Protein AF-A0A090C0E8-F1 (afdb_monomer_lite)

Structure (mmCIF, N/CA/C/O backbone):
data_AF-A0A090C0E8-F1
#
_entry.id   AF-A0A090C0E8-F1
#
loop_
_atom_site.group_PDB
_atom_site.id
_atom_site.type_symbol
_atom_site.label_atom_id
_atom_site.label_alt_id
_atom_site.label_comp_id
_atom_site.label_asym_id
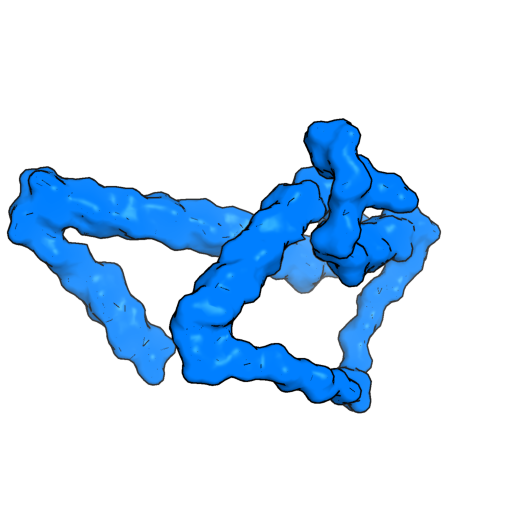_atom_site.label_entity_id
_atom_site.label_seq_id
_atom_site.pdbx_PDB_ins_code
_atom_site.Cartn_x
_atom_site.Cartn_y
_atom_site.Cartn_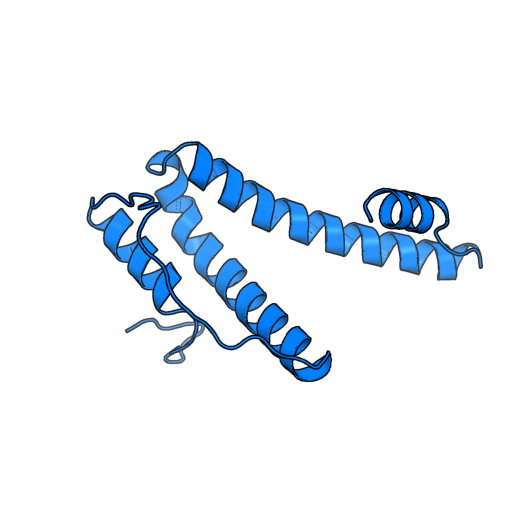z
_atom_site.occupancy
_atom_site.B_iso_or_equiv
_atom_site.auth_seq_id
_atom_site.auth_comp_id
_atom_site.auth_asym_id
_atom_site.auth_atom_id
_atom_site.pdbx_PDB_model_num
ATOM 1 N N . THR A 1 1 ? -20.514 12.812 3.432 1.00 54.66 1 THR A N 1
ATOM 2 C CA . THR A 1 1 ? -20.075 12.871 2.017 1.00 54.66 1 THR A CA 1
ATOM 3 C C . THR A 1 1 ? -18.662 13.415 1.933 1.00 54.66 1 THR A C 1
ATOM 5 O O . THR A 1 1 ? -18.436 14.531 2.391 1.00 54.66 1 THR A O 1
ATOM 8 N N . GLN A 1 2 ? -17.714 12.640 1.395 1.00 58.00 2 GLN A N 1
ATOM 9 C CA . GLN A 1 2 ? -16.304 13.040 1.289 1.00 58.00 2 GLN A CA 1
ATOM 10 C C . GLN A 1 2 ? -16.081 13.923 0.050 1.00 58.00 2 GLN A C 1
ATOM 12 O O . GLN A 1 2 ? -16.514 13.595 -1.057 1.00 58.00 2 GLN A O 1
ATOM 17 N N . MET A 1 3 ? -15.391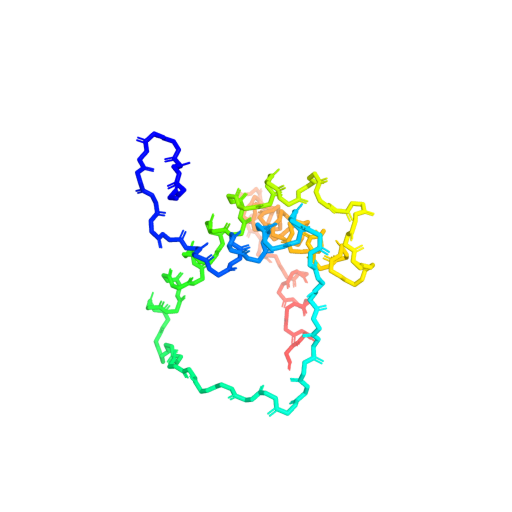 15.048 0.237 1.00 68.69 3 MET A N 1
ATOM 18 C CA . MET A 1 3 ? -14.946 15.927 -0.845 1.00 68.69 3 MET A CA 1
ATOM 19 C C . MET A 1 3 ? -13.441 15.739 -1.033 1.00 68.69 3 MET A C 1
ATOM 21 O O . MET A 1 3 ? -12.681 15.887 -0.077 1.00 68.69 3 MET A O 1
ATOM 25 N N . PHE A 1 4 ? -12.991 15.440 -2.252 1.00 60.38 4 PHE A N 1
ATOM 26 C CA . PHE A 1 4 ? -11.565 15.403 -2.587 1.00 60.38 4 PHE A CA 1
ATOM 27 C C . PHE A 1 4 ? -11.274 16.426 -3.682 1.00 60.38 4 PHE A C 1
ATOM 29 O O . PHE A 1 4 ? -11.869 16.378 -4.759 1.00 60.38 4 PHE A O 1
ATOM 36 N N . ARG A 1 5 ? -10.381 17.384 -3.394 1.00 66.81 5 ARG A N 1
ATOM 37 C CA . ARG A 1 5 ? -10.040 18.504 -4.297 1.00 66.81 5 ARG A CA 1
ATOM 38 C C . ARG A 1 5 ? -11.278 19.245 -4.838 1.00 66.81 5 ARG A C 1
ATOM 40 O O . ARG A 1 5 ? -11.343 19.574 -6.018 1.00 66.81 5 ARG A O 1
ATOM 47 N N . GLY A 1 6 ? -12.278 19.468 -3.982 1.00 68.25 6 GLY A N 1
ATOM 48 C CA . GLY A 1 6 ? -13.490 20.221 -4.330 1.00 68.25 6 GLY A CA 1
ATOM 49 C C . GLY A 1 6 ? -14.548 19.452 -5.131 1.00 68.25 6 GLY A C 1
ATOM 50 O O . GLY A 1 6 ? -15.569 20.037 -5.477 1.00 68.25 6 GLY A O 1
ATOM 51 N N . LYS A 1 7 ? -14.360 18.152 -5.399 1.00 64.88 7 LYS A N 1
ATOM 52 C CA . LYS A 1 7 ? -15.373 17.294 -6.039 1.00 64.88 7 LYS A CA 1
ATOM 53 C C . LYS A 1 7 ? -15.901 16.250 -5.055 1.00 64.88 7 LYS A C 1
ATOM 55 O O . LYS A 1 7 ? -15.130 15.740 -4.236 1.00 64.88 7 LYS A O 1
ATOM 60 N N . ARG A 1 8 ? -17.194 15.908 -5.160 1.00 63.66 8 ARG A N 1
ATOM 61 C CA . ARG A 1 8 ? -17.748 14.719 -4.489 1.00 63.66 8 ARG A CA 1
ATOM 62 C C . ARG A 1 8 ? -16.993 13.499 -4.999 1.00 63.66 8 ARG A C 1
ATOM 64 O O . ARG A 1 8 ? -16.820 13.336 -6.205 1.00 63.66 8 ARG A O 1
ATOM 71 N N . SER A 1 9 ? -16.489 12.701 -4.071 1.00 60.50 9 SER A N 1
ATOM 72 C CA . SER A 1 9 ? -15.700 11.518 -4.379 1.00 60.50 9 SER A CA 1
ATOM 73 C C . SER A 1 9 ? -16.409 10.289 -3.829 1.00 60.50 9 SER A C 1
ATOM 75 O O . SER A 1 9 ? -16.413 10.098 -2.618 1.00 60.50 9 SER A O 1
ATOM 77 N N . ASP A 1 10 ? -16.919 9.441 -4.723 1.00 59.53 10 ASP A N 1
ATOM 78 C CA . ASP A 1 10 ? -17.569 8.162 -4.379 1.00 59.53 10 ASP A CA 1
ATOM 79 C C . ASP A 1 10 ? -16.569 6.988 -4.306 1.00 59.53 10 ASP A C 1
ATOM 81 O O . ASP A 1 10 ? -16.913 5.861 -3.972 1.00 59.53 10 ASP A O 1
ATOM 85 N N . PHE A 1 11 ? -15.294 7.224 -4.634 1.00 49.88 11 PHE A N 1
ATOM 86 C CA . PHE A 1 11 ? -14.249 6.199 -4.580 1.00 49.88 11 PHE A CA 1
ATOM 87 C C . PHE A 1 11 ? -13.682 6.049 -3.163 1.00 49.88 11 PHE A C 1
ATOM 89 O O . PHE A 1 11 ? -13.365 7.056 -2.533 1.00 49.88 11 PHE A O 1
ATOM 96 N N . GLY A 1 12 ? -13.458 4.813 -2.703 1.00 55.44 12 GLY A N 1
ATOM 97 C CA . GLY A 1 12 ? -12.787 4.526 -1.427 1.00 55.44 12 GLY A CA 1
ATOM 98 C C . GLY A 1 12 ? -13.681 4.678 -0.197 1.00 55.44 12 GLY A C 1
ATOM 99 O O . GLY A 1 12 ? -13.235 5.223 0.810 1.00 55.44 12 GLY A O 1
ATOM 100 N N . GLU A 1 13 ? -14.935 4.239 -0.300 1.00 68.88 13 GLU A N 1
ATOM 101 C CA . GLU A 1 13 ? -15.917 4.312 0.783 1.00 68.88 13 GLU A CA 1
ATOM 102 C C . GLU A 1 13 ? -15.460 3.527 2.021 1.00 68.88 13 GLU A C 1
ATOM 104 O O . GLU A 1 13 ? -15.437 4.084 3.113 1.00 68.88 13 GLU A O 1
ATOM 109 N N . ASP A 1 14 ? -14.991 2.289 1.850 1.00 84.19 14 ASP A N 1
ATOM 110 C CA . ASP A 1 14 ? -14.774 1.361 2.970 1.00 84.19 14 ASP A CA 1
ATOM 111 C C . ASP A 1 14 ? -13.672 1.823 3.932 1.00 84.19 14 ASP A C 1
ATOM 113 O O . ASP A 1 14 ? -13.858 1.880 5.151 1.00 84.19 14 ASP A O 1
ATOM 117 N N . ARG A 1 15 ? -12.501 2.194 3.394 1.00 82.38 15 ARG A N 1
ATOM 118 C CA . ARG A 1 15 ? -11.369 2.651 4.215 1.00 82.38 15 ARG A CA 1
ATOM 119 C C . ARG A 1 15 ? -11.669 4.005 4.849 1.00 82.38 15 ARG A C 1
ATOM 121 O O . ARG A 1 15 ? -11.342 4.206 6.016 1.00 82.38 15 ARG A O 1
ATOM 128 N N . HIS A 1 16 ? -12.311 4.916 4.118 1.00 81.44 16 HIS A N 1
ATOM 129 C CA . HIS A 1 16 ? -12.716 6.201 4.679 1.00 81.44 16 HIS A CA 1
ATOM 130 C C . HIS A 1 16 ? -13.763 6.030 5.788 1.00 81.44 16 HIS A C 1
ATOM 132 O O . HIS A 1 16 ? -13.628 6.636 6.849 1.00 81.44 16 HIS A O 1
ATOM 138 N N . LEU A 1 17 ? -14.753 5.157 5.591 1.00 85.19 17 LEU A N 1
ATOM 139 C CA . LEU A 1 17 ? -15.745 4.811 6.604 1.00 85.19 17 LEU A CA 1
ATOM 140 C C . LEU A 1 17 ? -15.078 4.202 7.839 1.00 85.19 17 LEU A C 1
ATOM 142 O O . LEU A 1 17 ? -15.364 4.622 8.956 1.00 85.19 17 LEU A O 1
ATOM 146 N N . THR A 1 18 ? -14.122 3.292 7.647 1.00 87.06 18 THR A N 1
ATOM 147 C CA . THR A 1 18 ? -13.343 2.697 8.744 1.00 87.06 18 THR A CA 1
ATOM 148 C C . THR A 1 18 ? -12.573 3.764 9.526 1.00 87.06 18 THR A C 1
ATOM 150 O O . THR A 1 18 ? -12.615 3.780 10.753 1.00 87.06 18 THR A O 1
ATOM 153 N N . ILE A 1 19 ? -11.928 4.710 8.835 1.00 85.56 19 ILE A N 1
ATOM 154 C CA . ILE A 1 19 ? -11.258 5.868 9.451 1.00 85.56 19 ILE A CA 1
ATOM 155 C C . ILE A 1 19 ? -12.246 6.695 10.284 1.00 85.56 19 ILE A C 1
ATOM 157 O O . ILE A 1 19 ? -11.899 7.112 11.387 1.00 85.56 19 ILE A O 1
ATOM 161 N N . LEU A 1 20 ? -13.470 6.921 9.796 1.00 86.69 20 LEU A N 1
ATOM 162 C CA . LEU A 1 20 ? -14.505 7.639 10.545 1.00 86.69 20 LEU A CA 1
ATOM 163 C C . LEU A 1 20 ? -14.964 6.861 11.786 1.00 86.69 20 LEU A C 1
ATOM 165 O O . LEU A 1 20 ? -15.108 7.465 12.847 1.00 86.69 20 LEU A O 1
ATOM 169 N N . MET A 1 21 ? -15.144 5.541 11.683 1.00 89.94 21 MET A N 1
ATOM 170 C CA . MET A 1 21 ? -15.494 4.692 12.829 1.00 89.94 21 MET A CA 1
ATOM 171 C C . MET A 1 21 ? -14.394 4.724 13.899 1.00 89.94 21 MET A C 1
ATOM 173 O O . MET A 1 21 ? -14.675 4.949 15.075 1.00 89.94 21 MET A O 1
ATOM 177 N N . LEU A 1 22 ? -13.130 4.596 13.490 1.00 87.75 22 LEU A N 1
ATOM 178 C CA . LEU A 1 22 ? -11.974 4.699 14.386 1.00 87.75 22 LEU A CA 1
ATOM 179 C C . LEU A 1 22 ? -11.864 6.095 15.019 1.00 87.75 22 LEU A C 1
ATOM 181 O O . LEU A 1 22 ? -11.597 6.223 16.212 1.00 87.75 22 LEU A O 1
ATOM 185 N N . ALA A 1 23 ? -12.109 7.157 14.246 1.00 86.31 23 ALA A N 1
ATOM 186 C CA . ALA A 1 23 ? -12.114 8.528 14.755 1.00 86.31 23 ALA A CA 1
ATOM 187 C C . ALA A 1 23 ? -13.231 8.774 15.784 1.00 86.31 23 ALA A C 1
ATOM 189 O O . ALA A 1 23 ? -13.034 9.560 16.711 1.00 86.31 23 ALA A O 1
ATOM 190 N N . ALA A 1 24 ? -14.367 8.086 15.645 1.00 89.50 24 ALA A N 1
ATOM 191 C CA . ALA A 1 24 ? -15.473 8.101 16.599 1.00 89.50 24 ALA A CA 1
ATOM 192 C C . ALA A 1 24 ? -15.233 7.217 17.844 1.00 89.50 24 ALA A C 1
ATOM 194 O O . ALA A 1 24 ? -16.083 7.179 18.730 1.00 89.50 24 ALA A O 1
ATOM 195 N N . GLY A 1 25 ? -14.082 6.541 17.943 1.00 88.62 25 GLY A N 1
ATOM 196 C CA . GLY A 1 25 ? -13.698 5.739 19.109 1.00 88.62 25 GLY A CA 1
ATOM 197 C C . GLY A 1 25 ? -14.118 4.269 19.043 1.00 88.62 25 GLY A C 1
ATOM 198 O O . GLY A 1 25 ? -13.960 3.554 20.032 1.00 88.62 25 GLY A O 1
ATOM 199 N N . TYR A 1 26 ? -14.628 3.798 17.902 1.00 90.25 26 TYR A N 1
ATOM 200 C CA . TYR A 1 26 ? -14.878 2.371 17.693 1.00 90.25 26 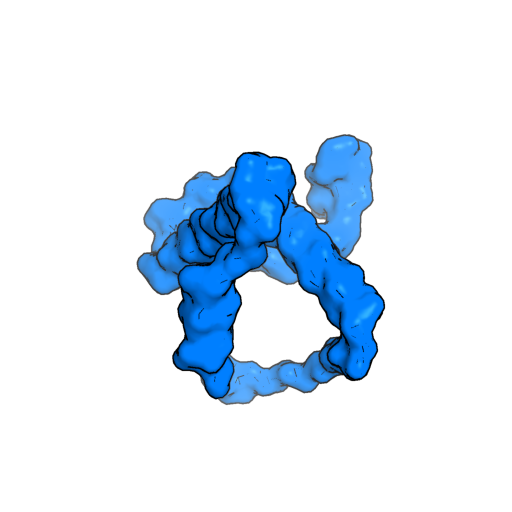TYR A CA 1
ATOM 201 C C . TYR A 1 26 ? -13.574 1.614 17.415 1.00 90.25 26 TYR A C 1
ATOM 203 O O . TYR A 1 26 ? -12.573 2.198 17.001 1.00 90.25 26 TYR A O 1
ATOM 211 N N . ARG A 1 27 ? -13.602 0.293 17.619 1.00 87.00 27 ARG A N 1
ATOM 212 C CA . ARG A 1 27 ? -12.478 -0.613 17.349 1.00 87.00 27 ARG A CA 1
ATOM 213 C C . ARG A 1 27 ? -12.761 -1.515 16.152 1.00 87.00 27 ARG A C 1
ATOM 215 O O . ARG A 1 27 ? -13.913 -1.823 15.861 1.00 87.00 27 ARG A O 1
ATOM 222 N N . THR A 1 28 ? -11.700 -1.955 15.490 1.00 88.06 28 THR A N 1
ATOM 223 C CA . THR A 1 28 ? -11.741 -2.935 14.399 1.00 88.06 28 THR A CA 1
ATOM 224 C C . THR A 1 28 ? -11.253 -4.283 14.908 1.00 88.06 28 THR A C 1
ATOM 226 O O . THR A 1 28 ? -10.199 -4.338 15.534 1.00 88.06 28 THR A O 1
ATOM 229 N N . GLU A 1 29 ? -11.981 -5.353 14.603 1.00 88.81 29 GLU A N 1
ATOM 230 C CA . GLU A 1 29 ? -11.637 -6.723 14.998 1.00 88.81 29 GLU A CA 1
ATOM 231 C C . GLU A 1 29 ? -11.527 -7.605 13.753 1.00 88.81 29 GLU A C 1
ATOM 233 O O . GLU A 1 29 ? -12.330 -7.482 12.824 1.00 88.81 29 GLU A O 1
ATOM 238 N N . TYR A 1 30 ? -10.549 -8.509 13.734 1.00 88.81 30 TYR A N 1
ATOM 239 C CA . TYR A 1 30 ? -10.438 -9.518 12.684 1.00 88.81 30 TYR A CA 1
ATOM 240 C C . TYR A 1 30 ? -11.270 -10.750 13.052 1.00 88.81 30 TYR A C 1
ATOM 242 O O . TYR A 1 30 ? -11.008 -11.406 14.060 1.00 88.81 30 TYR A O 1
ATOM 250 N N . VAL A 1 31 ? -12.249 -11.090 12.213 1.00 94.44 31 VAL A N 1
ATOM 251 C CA . VAL A 1 31 ? -13.108 -12.266 12.398 1.00 94.44 31 VAL A CA 1
ATOM 252 C C . VAL A 1 31 ? -12.727 -13.319 11.366 1.00 94.44 31 VAL A C 1
ATOM 254 O O . VAL A 1 31 ? -13.038 -13.175 10.188 1.00 94.44 31 VAL A O 1
ATOM 257 N N . ARG A 1 32 ? -12.057 -14.390 11.807 1.00 94.19 32 ARG A N 1
ATOM 258 C CA . ARG A 1 32 ? -11.561 -15.461 10.922 1.00 94.19 32 ARG A CA 1
ATOM 259 C C . ARG A 1 32 ? -12.676 -16.148 10.127 1.00 94.19 32 ARG A C 1
ATOM 261 O O . ARG A 1 32 ? -12.453 -16.514 8.981 1.00 94.19 32 ARG A O 1
ATOM 268 N N . ASP A 1 33 ? -13.847 -16.304 10.734 1.00 96.62 33 ASP A N 1
ATOM 269 C CA . ASP A 1 33 ? -14.976 -17.026 10.136 1.00 96.62 33 ASP A CA 1
ATOM 270 C C . ASP A 1 33 ? -15.815 -16.148 9.190 1.00 96.62 33 ASP A C 1
ATOM 272 O O . ASP A 1 33 ? -16.726 -16.639 8.523 1.00 96.62 33 ASP A O 1
ATOM 276 N N . ALA A 1 34 ? -15.518 -14.846 9.103 1.00 94.88 34 ALA A N 1
ATOM 277 C CA . ALA A 1 34 ? -16.172 -13.948 8.163 1.00 94.88 34 ALA A CA 1
ATOM 278 C C . ALA A 1 34 ? -15.570 -14.133 6.761 1.00 94.88 34 ALA A C 1
ATOM 280 O O . ALA A 1 34 ? -14.479 -13.647 6.464 1.00 94.88 34 ALA A O 1
ATOM 281 N N . VAL A 1 35 ? -16.298 -14.829 5.885 1.00 94.12 35 VAL A N 1
ATOM 282 C CA . VAL A 1 35 ? -15.877 -15.112 4.505 1.00 94.12 35 VAL A CA 1
ATOM 283 C C . VAL A 1 35 ? -16.674 -14.262 3.519 1.00 94.12 35 VAL A C 1
ATOM 285 O O . VAL A 1 35 ? -17.902 -14.221 3.573 1.00 94.12 35 VAL A O 1
ATOM 288 N N . ALA A 1 36 ? -15.978 -13.615 2.582 1.00 93.06 36 ALA A N 1
ATOM 289 C CA . ALA A 1 36 ? -16.582 -12.857 1.490 1.00 93.06 36 ALA A CA 1
ATOM 290 C C . ALA A 1 36 ? -16.018 -13.321 0.140 1.00 93.06 36 ALA A C 1
ATOM 292 O O . ALA A 1 36 ? -14.803 -13.397 -0.042 1.00 93.06 36 ALA A O 1
ATOM 293 N N . ALA A 1 37 ? -16.901 -13.611 -0.816 1.00 94.44 37 ALA A N 1
ATOM 294 C CA . ALA A 1 37 ? -16.518 -13.907 -2.192 1.00 94.44 37 ALA A CA 1
ATOM 295 C C . ALA A 1 37 ? -16.425 -12.607 -3.001 1.00 94.44 37 ALA A C 1
ATOM 297 O O . ALA A 1 37 ? -17.276 -11.726 -2.877 1.00 94.44 37 ALA A O 1
ATOM 298 N N . THR A 1 38 ? -15.404 -12.490 -3.850 1.00 90.00 38 THR A N 1
ATOM 299 C CA . THR A 1 38 ? -15.232 -11.337 -4.738 1.00 90.00 38 THR A CA 1
ATOM 300 C C . THR A 1 38 ? -14.832 -11.779 -6.136 1.00 90.00 38 THR A C 1
ATOM 302 O O . THR A 1 38 ? -14.221 -12.831 -6.322 1.00 90.00 38 THR A O 1
ATOM 305 N N . VAL A 1 39 ? -15.176 -10.960 -7.124 1.00 93.25 39 VAL A N 1
ATOM 306 C CA . VAL A 1 39 ? -14.776 -11.173 -8.514 1.00 93.25 39 VAL A CA 1
ATOM 307 C C . VAL A 1 39 ? -13.382 -10.588 -8.707 1.00 93.25 39 VAL A C 1
ATOM 309 O O . VAL A 1 39 ? -13.148 -9.409 -8.433 1.00 93.25 39 VAL A O 1
ATOM 312 N N . VAL A 1 40 ? -12.456 -11.407 -9.200 1.00 92.44 40 VAL A N 1
ATOM 313 C CA . VAL A 1 40 ? -11.083 -10.991 -9.498 1.00 92.44 40 VAL A CA 1
ATOM 314 C C . VAL A 1 40 ? -10.914 -10.867 -11.014 1.00 92.44 40 VAL A C 1
ATOM 316 O O . VAL A 1 40 ? -11.369 -11.748 -11.742 1.00 92.44 40 VAL A O 1
ATOM 319 N N . PRO A 1 41 ? -10.270 -9.796 -11.510 1.00 94.94 41 PRO A N 1
ATOM 320 C CA . PRO A 1 41 ? -9.882 -9.700 -12.910 1.00 94.94 41 PRO A CA 1
ATOM 321 C C . PRO A 1 41 ? -9.039 -10.892 -13.371 1.00 94.94 41 PRO A C 1
ATOM 323 O O . PRO A 1 41 ? -8.027 -11.212 -12.755 1.00 94.94 41 PRO A O 1
ATOM 326 N N . ASP A 1 42 ? -9.416 -11.480 -14.499 1.00 96.06 42 ASP A N 1
ATOM 327 C CA . ASP A 1 42 ? -8.718 -12.590 -15.162 1.00 96.06 42 ASP A CA 1
ATOM 328 C C . ASP A 1 42 ? -7.692 -12.122 -16.209 1.00 96.06 42 ASP A C 1
ATOM 330 O O . ASP A 1 42 ? -6.899 -12.901 -16.733 1.00 96.06 42 ASP A O 1
ATOM 334 N N . THR A 1 43 ? -7.689 -10.825 -16.512 1.00 96.75 43 THR A N 1
ATOM 335 C CA . THR A 1 43 ? -6.827 -10.209 -17.517 1.00 96.75 43 THR A CA 1
ATOM 336 C C . THR A 1 43 ? -6.037 -9.044 -16.933 1.00 96.75 43 THR A C 1
ATOM 338 O O . THR A 1 43 ? -6.458 -8.346 -16.005 1.00 96.75 43 THR A O 1
ATOM 341 N N . LEU A 1 44 ? -4.865 -8.787 -17.519 1.00 95.56 44 LEU A N 1
ATOM 342 C CA . LEU A 1 44 ? -3.922 -7.800 -16.994 1.00 95.56 44 LEU A CA 1
ATOM 343 C C . LEU A 1 44 ? -4.482 -6.369 -17.017 1.00 95.56 44 LEU A C 1
ATOM 345 O O . LEU A 1 44 ? -4.266 -5.591 -16.091 1.00 95.56 44 LEU A O 1
ATOM 349 N N . ARG A 1 45 ? -5.226 -5.989 -18.062 1.00 96.25 45 ARG A N 1
ATOM 350 C CA . ARG A 1 45 ? -5.698 -4.604 -18.221 1.00 96.25 45 ARG A CA 1
ATOM 351 C C . ARG A 1 45 ? -6.707 -4.190 -17.135 1.00 96.25 45 ARG A C 1
ATOM 353 O O . ARG A 1 45 ? -6.501 -3.127 -16.541 1.00 96.25 45 ARG A O 1
ATOM 360 N N . PRO A 1 46 ? -7.779 -4.952 -16.841 1.00 95.06 46 PRO A N 1
ATOM 361 C CA . PRO A 1 46 ? -8.667 -4.636 -15.724 1.00 95.06 46 PRO A CA 1
ATOM 362 C C . PRO A 1 46 ? -7.973 -4.781 -14.364 1.00 95.06 46 PRO A C 1
ATOM 364 O O . PRO A 1 46 ? -8.198 -3.937 -13.497 1.00 95.06 46 PRO A O 1
ATOM 367 N N . TYR A 1 47 ? -7.064 -5.751 -14.208 1.00 94.88 47 TYR A N 1
ATOM 368 C CA . TYR A 1 47 ? -6.240 -5.886 -13.003 1.00 94.88 47 TYR A CA 1
ATOM 369 C C . TYR A 1 47 ? -5.440 -4.610 -12.702 1.00 94.88 47 TYR A C 1
ATOM 371 O O . TYR A 1 47 ? -5.552 -4.041 -11.617 1.00 94.88 47 TYR A O 1
ATOM 379 N N . LEU A 1 48 ? -4.702 -4.083 -13.683 1.00 94.31 48 LEU A N 1
ATOM 380 C CA . LEU A 1 48 ? -3.914 -2.859 -13.511 1.00 94.31 48 LEU A CA 1
ATOM 381 C C . LEU A 1 48 ? -4.795 -1.648 -13.180 1.00 94.31 48 LEU A C 1
ATOM 383 O O . LEU A 1 48 ? -4.449 -0.842 -12.317 1.00 94.31 48 LEU A O 1
ATOM 387 N N . ARG A 1 49 ? -5.970 -1.526 -13.812 1.00 93.12 49 ARG A N 1
ATOM 388 C CA . ARG A 1 49 ? -6.934 -0.463 -13.472 1.00 93.12 49 ARG A CA 1
ATOM 389 C C . ARG A 1 49 ? -7.417 -0.576 -12.027 1.00 93.12 49 ARG A C 1
ATOM 391 O O . ARG A 1 49 ? -7.566 0.451 -11.361 1.00 93.12 49 ARG A O 1
ATOM 398 N N . GLN A 1 50 ? -7.655 -1.795 -11.548 1.00 92.44 50 GLN A N 1
ATOM 399 C CA . GLN A 1 50 ? -8.043 -2.055 -10.167 1.00 92.44 50 GLN A CA 1
ATOM 400 C C . GLN A 1 50 ? -6.926 -1.666 -9.194 1.00 92.44 50 GLN A C 1
ATOM 402 O O . GLN A 1 50 ? -7.189 -0.891 -8.275 1.00 92.44 50 GLN A O 1
ATOM 407 N N . GLN A 1 51 ? -5.686 -2.090 -9.447 1.00 90.56 51 GLN A N 1
ATOM 408 C CA . GLN A 1 51 ? -4.528 -1.730 -8.619 1.00 90.56 51 GLN A CA 1
ATOM 409 C C . GLN A 1 51 ? -4.307 -0.211 -8.566 1.00 90.56 51 GLN A C 1
ATOM 411 O O . GLN A 1 51 ? -4.153 0.361 -7.489 1.00 90.56 51 GLN A O 1
ATOM 416 N N . LEU A 1 52 ? -4.397 0.486 -9.705 1.00 89.69 52 LEU A N 1
ATOM 417 C CA . LEU A 1 52 ? -4.276 1.950 -9.758 1.00 89.69 52 LEU A CA 1
ATOM 418 C C . LEU A 1 52 ? -5.414 2.671 -9.022 1.00 89.69 52 LEU A C 1
ATOM 420 O O . LEU A 1 52 ? -5.219 3.754 -8.462 1.00 89.69 52 LEU A O 1
ATOM 424 N N . ARG A 1 53 ? -6.629 2.114 -9.044 1.00 89.12 53 ARG A N 1
ATOM 425 C CA . ARG A 1 53 ? -7.758 2.642 -8.268 1.00 89.12 53 ARG A CA 1
ATOM 426 C C . ARG A 1 53 ? -7.507 2.477 -6.768 1.00 89.12 53 ARG A C 1
ATOM 428 O O . ARG A 1 53 ? -7.706 3.441 -6.033 1.00 89.12 53 ARG A O 1
ATOM 435 N N . TRP A 1 54 ? -7.043 1.307 -6.334 1.00 88.06 54 TRP A N 1
ATOM 436 C CA . TRP A 1 54 ? -6.714 1.037 -4.933 1.00 88.06 54 TRP A CA 1
ATOM 437 C C . TRP A 1 54 ? -5.571 1.915 -4.434 1.00 88.06 54 TRP A C 1
ATOM 439 O O . TRP A 1 54 ? -5.746 2.608 -3.436 1.00 88.06 54 TRP A O 1
ATOM 449 N N . ALA A 1 55 ? -4.470 1.995 -5.184 1.00 86.56 55 ALA A N 1
ATOM 450 C CA . ALA A 1 55 ? -3.331 2.843 -4.846 1.00 86.56 55 ALA A CA 1
ATOM 451 C C . ALA A 1 55 ? -3.749 4.311 -4.661 1.00 86.56 55 ALA A C 1
ATOM 453 O O . ALA A 1 55 ? -3.410 4.932 -3.655 1.00 86.56 55 ALA A O 1
ATOM 454 N N . ARG A 1 56 ? -4.559 4.862 -5.580 1.00 85.25 56 ARG A N 1
ATOM 455 C CA . ARG A 1 56 ? -5.079 6.236 -5.449 1.00 85.25 56 ARG A CA 1
ATOM 456 C C . ARG A 1 56 ? -5.900 6.442 -4.173 1.00 85.25 56 ARG A C 1
ATOM 458 O O . ARG A 1 56 ? -5.746 7.485 -3.541 1.00 85.25 56 ARG A O 1
ATOM 465 N N . SER A 1 57 ? -6.747 5.481 -3.796 1.00 81.44 57 SER A N 1
ATOM 466 C CA . SER A 1 57 ? -7.514 5.563 -2.544 1.00 81.44 57 SER A CA 1
ATOM 467 C C . SER A 1 57 ? -6.597 5.509 -1.326 1.00 81.44 57 SER A C 1
ATOM 469 O O . SER A 1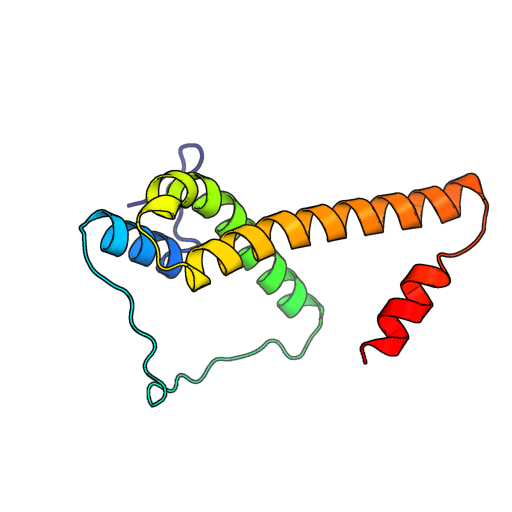 57 ? -6.724 6.346 -0.438 1.00 81.44 57 SER A O 1
ATOM 471 N N . THR A 1 58 ? -5.632 4.585 -1.306 1.00 84.44 58 THR A N 1
ATOM 472 C CA . THR A 1 58 ? -4.679 4.439 -0.198 1.00 84.44 58 THR A CA 1
ATOM 473 C C . THR A 1 58 ? -3.903 5.729 0.049 1.00 84.44 58 THR A C 1
ATOM 475 O O . THR A 1 58 ? -3.868 6.204 1.183 1.00 84.44 58 THR A O 1
ATOM 478 N N . TYR A 1 59 ? -3.347 6.359 -0.991 1.00 82.62 59 TYR A N 1
ATOM 479 C CA . TYR A 1 59 ? -2.595 7.607 -0.815 1.00 82.62 59 TYR A CA 1
ATOM 480 C C . TYR A 1 59 ? -3.464 8.768 -0.335 1.00 82.62 59 TYR A C 1
ATOM 482 O O . TYR A 1 59 ? -3.039 9.546 0.519 1.00 82.62 59 TYR A O 1
ATOM 490 N N . ARG A 1 60 ? -4.694 8.878 -0.850 1.00 80.62 60 ARG A N 1
ATOM 491 C CA . ARG A 1 60 ? -5.644 9.898 -0.392 1.00 80.62 60 ARG A CA 1
ATOM 492 C C . ARG A 1 60 ? -5.950 9.737 1.095 1.00 80.62 60 ARG A C 1
ATOM 494 O O . ARG A 1 60 ? -5.928 10.718 1.837 1.00 80.62 60 ARG A O 1
ATOM 501 N N . ASP A 1 61 ? -6.253 8.513 1.511 1.00 80.12 61 ASP A N 1
ATOM 502 C CA . ASP A 1 61 ? -6.740 8.233 2.859 1.00 80.12 61 ASP A CA 1
ATOM 503 C C . ASP A 1 61 ? -5.592 8.155 3.881 1.00 80.12 61 ASP A C 1
ATOM 505 O O . ASP A 1 61 ? -5.816 8.402 5.065 1.00 80.12 61 ASP A O 1
ATOM 509 N N . THR A 1 62 ? -4.348 7.925 3.436 1.00 78.31 62 THR A N 1
ATOM 510 C CA . THR A 1 62 ? -3.153 7.930 4.299 1.00 78.31 62 THR A CA 1
ATOM 511 C C . THR A 1 62 ? -3.022 9.244 5.065 1.00 78.31 62 THR A C 1
ATOM 513 O O . THR A 1 62 ? -2.850 9.216 6.278 1.00 78.31 62 THR A O 1
ATOM 516 N N . LEU A 1 63 ? -3.182 10.402 4.414 1.00 73.38 63 LEU A N 1
ATOM 517 C CA . LEU A 1 63 ? -3.060 11.705 5.089 1.00 73.38 63 LEU A CA 1
ATOM 518 C C . LEU A 1 63 ? -4.090 11.901 6.214 1.00 73.38 63 LEU A C 1
ATOM 520 O O . LEU A 1 63 ? -3.801 12.562 7.211 1.00 73.38 63 LEU A O 1
ATOM 524 N N . LEU A 1 64 ? -5.281 11.317 6.064 1.00 71.81 64 LEU A N 1
ATOM 525 C CA . LEU A 1 64 ? -6.323 11.333 7.093 1.00 71.81 64 LEU A CA 1
ATOM 526 C C . LEU A 1 64 ? -5.995 10.343 8.219 1.00 71.81 64 LEU A C 1
ATOM 528 O O . LEU A 1 64 ? -6.139 10.680 9.394 1.00 71.81 64 LEU A O 1
ATOM 532 N N . ALA A 1 65 ? -5.498 9.156 7.864 1.00 75.56 65 ALA A N 1
ATOM 533 C CA . ALA A 1 65 ? -5.115 8.109 8.805 1.00 75.56 65 ALA A CA 1
ATOM 534 C C . ALA A 1 65 ? -3.871 8.462 9.641 1.00 75.56 65 ALA A C 1
ATOM 536 O O . ALA A 1 65 ? -3.784 8.023 10.784 1.00 75.56 65 ALA A O 1
ATOM 537 N N . LEU A 1 66 ? -2.950 9.300 9.138 1.00 79.69 66 LEU A N 1
ATOM 538 C CA . LEU A 1 66 ? -1.740 9.721 9.867 1.00 79.69 66 LEU A CA 1
ATOM 539 C C . LEU A 1 66 ? -2.053 10.290 11.259 1.00 79.69 66 LEU A C 1
ATOM 541 O O . LEU A 1 66 ? -1.335 10.020 12.217 1.00 79.69 66 LEU A O 1
ATOM 545 N N . ARG A 1 67 ? -3.150 11.045 11.391 1.00 80.50 67 ARG A N 1
ATOM 546 C CA . ARG A 1 67 ? -3.583 11.629 12.675 1.00 80.50 67 ARG A CA 1
ATOM 547 C C . ARG A 1 67 ? -4.160 10.595 13.640 1.00 80.50 67 ARG A C 1
ATOM 549 O O . ARG A 1 67 ? -4.222 10.848 14.840 1.00 80.50 67 ARG A O 1
ATOM 556 N N . LEU A 1 68 ? -4.610 9.460 13.113 1.00 83.19 68 LEU A N 1
ATOM 557 C CA . LEU A 1 68 ? -5.178 8.359 13.882 1.00 83.19 68 LEU A CA 1
ATOM 558 C C . LEU A 1 68 ? -4.133 7.306 14.249 1.00 83.19 68 LEU A C 1
ATOM 560 O O . LEU A 1 68 ? -4.391 6.560 15.185 1.00 83.19 68 LEU A O 1
ATOM 564 N N . LEU A 1 69 ? -2.968 7.270 13.584 1.00 83.69 69 LEU A N 1
ATOM 565 C CA . LEU A 1 69 ? -1.916 6.268 13.813 1.00 83.69 69 LEU A CA 1
ATOM 566 C C . LEU A 1 69 ? -1.606 6.002 15.297 1.00 83.69 69 LEU A C 1
ATOM 568 O O . LEU A 1 69 ? -1.594 4.835 15.669 1.00 83.69 69 LEU A O 1
ATOM 572 N N . PRO A 1 70 ? -1.441 7.012 16.181 1.00 84.25 70 PRO A N 1
ATOM 573 C CA . PRO A 1 70 ? -1.138 6.750 17.592 1.00 84.25 70 PRO A CA 1
ATOM 574 C C . PRO A 1 70 ? -2.249 6.012 18.355 1.00 84.25 70 PRO A C 1
ATOM 576 O O . PRO A 1 70 ? -2.018 5.535 19.462 1.00 84.25 70 PRO A O 1
ATOM 579 N N . ARG A 1 71 ? -3.464 5.974 17.799 1.00 83.44 71 ARG A N 1
ATOM 580 C CA . ARG A 1 71 ? -4.652 5.327 18.372 1.00 83.44 71 ARG A CA 1
ATOM 581 C C . ARG A 1 71 ? -4.941 3.963 17.747 1.00 83.44 71 ARG A C 1
ATOM 583 O O . ARG A 1 71 ? -5.851 3.281 18.209 1.00 83.44 71 ARG A O 1
ATOM 590 N N . LEU A 1 72 ? -4.228 3.591 16.684 1.00 83.25 72 LEU A N 1
ATOM 591 C CA . LEU A 1 72 ? -4.397 2.299 16.031 1.00 83.25 72 LEU A CA 1
ATOM 592 C C . LEU A 1 72 ? -3.612 1.216 16.764 1.00 83.25 72 LEU A C 1
ATOM 594 O O . LEU A 1 72 ? -2.616 1.485 17.436 1.00 83.25 72 LEU A O 1
ATOM 598 N N . ASP A 1 73 ? -4.033 -0.031 16.566 1.00 86.06 73 ASP A N 1
ATOM 599 C CA . ASP A 1 73 ? -3.221 -1.177 16.954 1.00 86.06 73 ASP A CA 1
ATOM 600 C C . ASP A 1 73 ? -1.845 -1.144 16.255 1.00 86.06 73 ASP A C 1
ATOM 602 O O . ASP A 1 73 ? -1.682 -0.605 15.149 1.00 86.06 73 ASP A O 1
ATOM 606 N N . ARG A 1 74 ? -0.836 -1.734 16.905 1.00 87.69 74 ARG A N 1
ATOM 607 C CA . ARG A 1 74 ? 0.542 -1.772 16.394 1.00 87.69 74 ARG A CA 1
ATOM 608 C C . ARG A 1 74 ? 0.618 -2.439 15.026 1.00 87.69 74 ARG A C 1
ATOM 610 O O . ARG A 1 74 ? 1.346 -1.948 14.167 1.00 87.69 74 ARG A O 1
ATOM 617 N N . TYR A 1 75 ? -0.142 -3.510 14.808 1.00 86.50 75 TYR A N 1
ATOM 618 C CA . TYR A 1 75 ? -0.169 -4.206 13.527 1.00 86.50 75 TYR A CA 1
ATOM 619 C C . TYR A 1 75 ? -0.690 -3.299 12.407 1.00 86.50 75 TYR A C 1
ATOM 621 O O . TYR A 1 75 ? -0.049 -3.172 11.368 1.00 86.50 75 TYR A O 1
ATOM 629 N N . LEU A 1 76 ? -1.799 -2.593 12.645 1.00 83.88 76 LEU A N 1
ATOM 630 C CA . LEU A 1 76 ? -2.373 -1.653 11.674 1.00 83.88 76 LEU A CA 1
ATOM 631 C C . LEU A 1 76 ? -1.435 -0.474 11.393 1.00 83.88 76 LEU A C 1
ATOM 633 O O . LEU A 1 76 ? -1.323 -0.023 10.255 1.00 83.88 76 LEU A O 1
ATOM 637 N N . THR A 1 77 ? -0.731 0.011 12.415 1.00 87.06 77 THR A N 1
ATOM 638 C CA . THR A 1 77 ? 0.283 1.062 12.253 1.00 87.06 77 THR A CA 1
ATOM 639 C C . THR A 1 77 ? 1.429 0.590 11.359 1.00 87.06 77 THR A C 1
ATOM 641 O O . THR A 1 77 ? 1.823 1.306 10.437 1.00 87.06 77 THR A O 1
ATOM 644 N N . LEU A 1 78 ? 1.935 -0.626 11.592 1.00 88.12 78 LEU A N 1
ATOM 645 C CA . LEU A 1 78 ? 2.972 -1.233 10.759 1.00 88.12 78 LEU A CA 1
ATOM 646 C C . LEU A 1 78 ? 2.494 -1.438 9.321 1.00 88.12 78 LEU A C 1
ATOM 648 O O . LEU A 1 78 ? 3.235 -1.107 8.402 1.00 88.12 78 LEU A O 1
ATOM 652 N N . ASP A 1 79 ? 1.265 -1.913 9.120 1.00 86.56 79 ASP A N 1
ATOM 653 C CA . ASP A 1 79 ? 0.681 -2.110 7.789 1.00 86.56 79 ASP A CA 1
ATOM 654 C C . ASP A 1 79 ? 0.574 -0.791 7.002 1.00 86.56 79 ASP A C 1
ATOM 656 O O . ASP A 1 79 ? 1.006 -0.710 5.850 1.00 86.56 79 ASP A O 1
ATOM 660 N N . VAL A 1 80 ? 0.093 0.287 7.634 1.00 84.94 80 VAL A N 1
ATOM 661 C CA . VAL A 1 80 ? 0.005 1.612 6.992 1.00 84.94 80 VAL A CA 1
ATOM 662 C C . VAL A 1 80 ? 1.389 2.148 6.619 1.00 84.94 80 VAL A C 1
ATOM 664 O O . VAL A 1 80 ? 1.564 2.690 5.521 1.00 84.94 80 VAL A O 1
ATOM 667 N N . ILE A 1 81 ? 2.378 1.998 7.505 1.00 86.06 81 ILE A N 1
ATOM 668 C CA . ILE A 1 81 ? 3.762 2.407 7.235 1.00 86.06 81 ILE A CA 1
ATOM 669 C C . ILE A 1 81 ? 4.346 1.568 6.093 1.00 86.06 81 ILE A C 1
ATOM 671 O O . ILE A 1 81 ? 4.897 2.130 5.146 1.00 86.06 81 ILE A O 1
ATOM 675 N N . ALA A 1 82 ? 4.186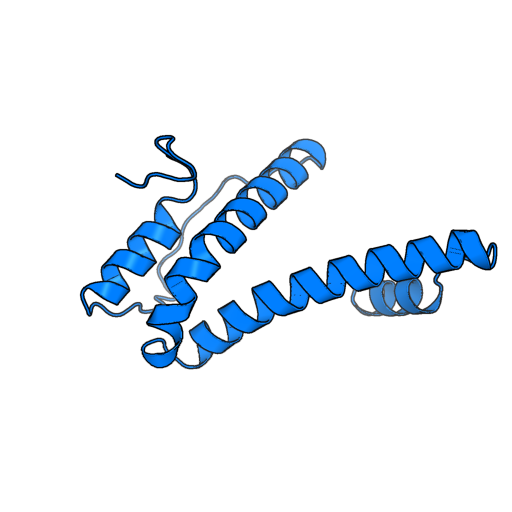 0.245 6.143 1.00 88.56 82 ALA A N 1
ATOM 676 C CA . ALA A 1 82 ? 4.705 -0.680 5.144 1.00 88.56 82 ALA A CA 1
ATOM 677 C C . ALA A 1 82 ? 4.102 -0.426 3.757 1.00 88.56 82 ALA A C 1
ATOM 679 O O . ALA A 1 82 ? 4.845 -0.391 2.778 1.00 88.56 82 ALA A O 1
ATOM 680 N N . GLN A 1 83 ? 2.793 -0.169 3.656 1.00 86.56 83 GLN A N 1
ATOM 681 C CA . GLN A 1 83 ? 2.146 0.150 2.377 1.00 86.56 83 GLN A CA 1
ATOM 682 C C . GLN A 1 83 ? 2.691 1.439 1.748 1.00 86.56 83 GLN A C 1
ATOM 684 O O . GLN A 1 83 ? 2.907 1.476 0.538 1.00 86.56 83 GLN A O 1
ATOM 689 N N . ASN A 1 84 ? 2.941 2.482 2.546 1.00 86.38 84 ASN A N 1
ATOM 690 C CA . ASN A 1 84 ? 3.428 3.770 2.038 1.00 86.38 84 ASN A CA 1
ATOM 691 C C . ASN A 1 84 ? 4.936 3.771 1.747 1.00 86.38 84 ASN A C 1
ATOM 693 O O . ASN A 1 84 ? 5.372 4.320 0.735 1.00 86.38 84 ASN A O 1
ATOM 697 N N . ILE A 1 85 ? 5.745 3.157 2.614 1.00 89.44 85 ILE A N 1
ATOM 698 C CA . ILE A 1 85 ? 7.189 3.029 2.384 1.00 89.44 85 ILE A CA 1
ATOM 699 C C . ILE A 1 85 ? 7.444 2.057 1.235 1.00 89.44 85 ILE A C 1
ATOM 701 O O . ILE A 1 85 ? 8.223 2.366 0.338 1.00 89.44 85 ILE A O 1
ATOM 705 N N . GLY A 1 86 ? 6.770 0.907 1.220 1.00 89.12 86 GLY A N 1
ATOM 706 C CA . GLY A 1 86 ? 6.942 -0.107 0.184 1.00 89.12 86 GLY A CA 1
ATOM 707 C C . GLY A 1 86 ? 6.646 0.434 -1.212 1.00 89.12 86 GLY A C 1
ATOM 708 O O . GLY A 1 86 ? 7.400 0.173 -2.148 1.00 89.12 86 GLY A O 1
ATOM 709 N N . SER A 1 87 ? 5.606 1.256 -1.360 1.00 86.88 87 SER A N 1
ATOM 710 C CA . SER A 1 87 ? 5.278 1.857 -2.651 1.00 86.88 87 SER A CA 1
ATOM 711 C C . SER A 1 87 ? 6.278 2.934 -3.094 1.00 86.88 87 SER A C 1
ATOM 713 O O . SER A 1 87 ? 6.585 3.026 -4.286 1.00 86.88 87 SER A O 1
ATOM 715 N N . LEU A 1 88 ? 6.840 3.705 -2.155 1.00 88.31 88 LEU A N 1
ATOM 716 C CA . LEU A 1 88 ? 7.935 4.641 -2.426 1.00 88.31 88 LEU A CA 1
ATOM 717 C C . LEU A 1 88 ? 9.203 3.894 -2.862 1.00 88.31 88 LEU A C 1
ATOM 719 O O . LEU A 1 88 ? 9.817 4.256 -3.865 1.00 88.31 88 LEU A O 1
ATOM 723 N N . LEU A 1 89 ? 9.574 2.838 -2.136 1.00 91.19 89 LEU A N 1
ATOM 724 C CA . LEU A 1 89 ? 10.737 2.008 -2.452 1.00 91.19 89 LEU A CA 1
ATOM 725 C C . LEU A 1 89 ? 10.593 1.345 -3.824 1.00 91.19 89 LEU A C 1
ATOM 727 O O . LEU A 1 89 ? 11.554 1.332 -4.592 1.00 91.19 89 LEU A O 1
ATOM 731 N N . LEU A 1 90 ? 9.393 0.869 -4.170 1.00 89.06 90 LEU A N 1
ATOM 732 C CA . LEU A 1 90 ? 9.105 0.338 -5.502 1.00 89.06 90 LEU A CA 1
ATOM 733 C C . LEU A 1 90 ? 9.310 1.403 -6.587 1.00 89.06 90 LEU A C 1
ATOM 735 O O . LEU A 1 90 ? 9.952 1.129 -7.599 1.00 89.06 90 LEU A O 1
ATOM 739 N N . ALA A 1 91 ? 8.809 2.624 -6.379 1.00 90.25 91 ALA A N 1
ATOM 740 C CA . ALA A 1 91 ? 8.995 3.715 -7.334 1.00 90.25 91 ALA A CA 1
ATOM 741 C C . ALA A 1 91 ? 10.481 4.071 -7.514 1.00 90.25 91 ALA A C 1
ATOM 743 O O . ALA A 1 91 ? 10.950 4.191 -8.646 1.00 90.25 91 ALA A O 1
ATOM 744 N N . ILE A 1 92 ? 11.234 4.176 -6.413 1.00 92.56 92 ILE A N 1
ATOM 745 C CA . ILE A 1 92 ? 12.682 4.429 -6.441 1.00 92.56 92 ILE A CA 1
ATOM 746 C C . ILE A 1 92 ? 13.412 3.299 -7.175 1.00 92.56 92 ILE A C 1
ATOM 748 O O . ILE A 1 92 ? 14.260 3.581 -8.015 1.00 92.56 92 ILE A O 1
ATOM 752 N N . SER A 1 93 ? 13.058 2.040 -6.909 1.00 91.00 93 SER A N 1
ATOM 753 C CA . SER A 1 93 ? 13.656 0.869 -7.562 1.00 91.00 93 SER A CA 1
ATOM 754 C C . SER A 1 93 ? 13.391 0.834 -9.071 1.00 91.00 93 SER A C 1
ATOM 756 O O . SER A 1 93 ? 14.286 0.507 -9.849 1.00 91.00 93 SER A O 1
ATOM 758 N N . MET A 1 94 ? 12.190 1.218 -9.509 1.00 91.62 94 MET A N 1
ATOM 759 C CA . MET A 1 94 ? 11.872 1.322 -10.936 1.00 91.62 94 MET A CA 1
ATOM 760 C C . MET A 1 94 ? 12.669 2.437 -11.617 1.00 91.62 94 MET A C 1
ATOM 762 O O . MET A 1 94 ? 13.213 2.231 -12.702 1.00 91.62 94 MET A O 1
ATOM 766 N N . ILE A 1 95 ? 12.778 3.604 -10.973 1.00 94.50 95 ILE A N 1
ATOM 767 C CA . ILE A 1 95 ? 13.561 4.731 -11.495 1.00 94.50 95 ILE A CA 1
ATOM 768 C C . ILE A 1 95 ? 15.046 4.369 -11.557 1.00 94.50 95 ILE A C 1
ATOM 770 O O . ILE A 1 95 ? 15.685 4.623 -12.575 1.00 94.50 95 ILE A O 1
ATOM 774 N N . SER A 1 96 ? 15.600 3.755 -10.510 1.00 92.50 96 SER A N 1
ATOM 775 C CA . SER A 1 96 ? 17.011 3.363 -10.488 1.00 92.50 96 SER A CA 1
ATOM 776 C C . SER A 1 96 ? 17.324 2.307 -11.547 1.00 92.50 96 SER A C 1
ATOM 778 O O . SER A 1 96 ? 18.316 2.452 -12.260 1.00 92.50 96 SER A O 1
ATOM 780 N N . GLY A 1 97 ? 16.456 1.305 -11.724 1.00 92.06 97 GLY A N 1
ATOM 781 C CA . GLY A 1 97 ? 16.598 0.301 -12.780 1.00 92.06 97 GLY A CA 1
ATOM 782 C C . GLY A 1 97 ? 16.545 0.909 -14.184 1.00 92.06 97 GLY A C 1
ATOM 783 O O . GLY A 1 97 ? 17.349 0.551 -15.043 1.00 92.06 97 GLY A O 1
ATOM 784 N N . PHE A 1 98 ? 15.653 1.877 -14.411 1.00 93.75 98 PHE A N 1
ATOM 785 C CA . PHE A 1 98 ? 15.588 2.603 -15.681 1.00 93.75 98 PHE A CA 1
ATOM 786 C C . PHE A 1 98 ? 16.842 3.454 -15.925 1.00 93.75 98 PHE A C 1
ATOM 788 O O . PHE A 1 98 ? 17.428 3.392 -17.005 1.00 93.75 98 PHE A O 1
ATOM 795 N N . LEU A 1 99 ? 17.287 4.211 -14.918 1.00 94.81 99 LEU A N 1
ATOM 796 C CA . LEU A 1 99 ? 18.504 5.022 -15.002 1.00 94.81 99 LEU A CA 1
ATOM 797 C C . LEU A 1 99 ? 19.740 4.165 -15.273 1.00 94.81 99 LEU A C 1
ATOM 799 O O . LEU A 1 99 ? 20.582 4.568 -16.066 1.00 94.81 99 LEU A O 1
ATOM 803 N N . GLN A 1 100 ? 19.834 2.979 -14.672 1.00 94.44 100 GLN A N 1
ATOM 804 C CA . GLN A 1 100 ? 20.916 2.041 -14.948 1.00 94.44 100 GLN A CA 1
ATOM 805 C C . GLN A 1 100 ? 20.938 1.638 -16.427 1.00 94.44 100 GLN A C 1
ATOM 807 O O . GLN A 1 100 ? 21.959 1.785 -17.089 1.00 94.44 100 GLN A O 1
ATOM 812 N N . ILE A 1 101 ? 19.797 1.240 -16.991 1.00 95.12 101 ILE A N 1
ATOM 813 C CA . ILE A 1 101 ? 19.717 0.898 -18.419 1.00 95.12 101 ILE A CA 1
ATOM 814 C C . ILE A 1 101 ? 20.165 2.076 -19.295 1.00 95.12 101 ILE A C 1
ATOM 816 O O . ILE A 1 101 ? 20.950 1.883 -20.221 1.00 95.12 101 ILE A O 1
ATOM 820 N N . VAL A 1 102 ? 19.702 3.292 -18.995 1.00 96.19 102 VAL A N 1
ATOM 821 C CA . VAL A 1 102 ? 20.008 4.491 -19.793 1.00 96.19 102 VAL A CA 1
ATOM 822 C C . VAL A 1 102 ? 21.480 4.899 -19.694 1.00 96.19 102 VAL A C 1
ATOM 824 O O . VAL A 1 102 ? 22.075 5.270 -20.702 1.00 96.19 102 VAL A O 1
ATOM 827 N N . LEU A 1 103 ? 22.068 4.852 -18.497 1.00 96.50 103 LEU A N 1
ATOM 828 C CA . LEU A 1 103 ? 23.423 5.352 -18.251 1.00 96.50 103 LEU A CA 1
ATOM 829 C C . LEU A 1 103 ? 24.508 4.330 -18.586 1.00 96.50 103 LEU A C 1
ATOM 831 O O . LEU A 1 103 ? 25.607 4.721 -18.972 1.00 96.50 103 LEU A O 1
ATOM 835 N N . THR A 1 104 ? 24.226 3.038 -18.416 1.00 95.88 104 THR A N 1
ATOM 836 C CA . THR A 1 104 ? 25.241 1.985 -18.537 1.00 95.88 104 THR A CA 1
ATOM 837 C C . THR A 1 104 ? 24.934 0.955 -19.621 1.00 95.88 104 THR A C 1
ATOM 839 O O . THR A 1 104 ? 25.760 0.074 -19.830 1.00 95.88 104 THR A O 1
ATOM 842 N N . ALA A 1 105 ? 23.800 1.061 -20.333 1.00 94.25 105 ALA A N 1
ATOM 843 C CA . ALA A 1 105 ? 23.357 0.121 -21.378 1.00 94.25 105 ALA A CA 1
ATOM 844 C C . ALA A 1 105 ? 23.281 -1.343 -20.903 1.00 94.25 105 ALA A C 1
ATOM 846 O O . ALA A 1 105 ? 23.426 -2.293 -21.671 1.00 94.25 105 ALA A O 1
ATOM 847 N N . THR A 1 106 ? 23.072 -1.526 -19.605 1.00 92.88 106 THR A N 1
ATOM 848 C CA . THR A 1 106 ? 23.176 -2.801 -18.911 1.00 92.88 106 THR A CA 1
ATOM 849 C C . THR A 1 106 ? 21.870 -2.983 -18.106 1.00 92.88 106 THR A C 1
ATOM 851 O O . THR A 1 106 ? 21.373 -2.039 -17.492 1.00 92.88 106 THR A O 1
ATOM 854 N N . ALA A 1 107 ? 21.259 -4.175 -18.136 1.00 90.31 107 ALA A N 1
ATOM 855 C CA . ALA A 1 107 ? 19.934 -4.449 -17.550 1.00 90.31 107 ALA A CA 1
ATOM 856 C C . ALA A 1 107 ? 19.972 -4.941 -16.089 1.00 90.31 107 ALA A C 1
ATOM 858 O O . ALA A 1 107 ? 20.661 -5.917 -15.880 1.00 90.31 107 ALA A O 1
ATOM 859 N N . PRO A 1 108 ? 19.166 -4.436 -15.127 1.00 91.75 108 PRO A N 1
ATOM 860 C CA . PRO A 1 108 ? 19.272 -4.632 -13.659 1.00 91.75 108 PRO A CA 1
ATOM 861 C C . PRO A 1 108 ? 19.164 -6.087 -13.113 1.00 91.75 108 PRO A C 1
ATOM 863 O O . PRO A 1 108 ? 18.292 -6.399 -12.306 1.00 91.75 108 PRO A O 1
ATOM 866 N N . TRP A 1 109 ? 20.106 -6.967 -13.471 1.00 90.56 109 TRP A N 1
ATOM 867 C CA . TRP A 1 109 ? 20.345 -8.355 -13.033 1.00 90.56 109 TRP A CA 1
ATOM 868 C C . TRP A 1 109 ? 20.083 -8.594 -11.554 1.00 90.56 109 TRP A C 1
ATOM 870 O O . TRP A 1 109 ? 19.461 -9.587 -11.214 1.00 90.56 109 TRP A O 1
ATOM 880 N N . GLN A 1 110 ? 20.570 -7.720 -10.671 1.00 88.56 110 GLN A N 1
ATOM 881 C CA . GLN A 1 110 ? 20.419 -7.901 -9.226 1.00 88.56 110 GLN A CA 1
ATOM 882 C C . GLN A 1 110 ? 18.943 -7.842 -8.825 1.00 88.56 110 GLN A C 1
ATOM 884 O O . GLN A 1 110 ? 18.469 -8.712 -8.101 1.00 88.56 110 GLN A O 1
ATOM 889 N N . ALA A 1 111 ? 18.198 -6.868 -9.355 1.00 87.19 111 ALA A N 1
ATOM 890 C CA . ALA A 1 111 ? 16.759 -6.776 -9.141 1.00 87.19 111 ALA A CA 1
ATOM 891 C C . ALA A 1 111 ? 16.034 -7.964 -9.789 1.00 87.19 111 ALA A C 1
ATOM 893 O O . ALA A 1 111 ? 15.175 -8.571 -9.155 1.00 87.19 111 ALA A O 1
ATOM 894 N N . CYS A 1 112 ? 16.418 -8.345 -11.012 1.00 87.44 112 CYS A N 1
ATOM 895 C CA . CYS A 1 112 ? 15.853 -9.512 -11.693 1.00 87.44 112 CYS A CA 1
ATOM 896 C C . CYS A 1 112 ? 16.065 -10.809 -10.897 1.00 87.44 112 CYS A C 1
ATOM 898 O O . CYS A 1 112 ? 15.132 -11.595 -10.761 1.00 87.44 112 CYS A O 1
ATOM 900 N N . PHE A 1 113 ? 17.262 -11.018 -10.348 1.00 92.88 113 PHE A N 1
ATOM 901 C CA . PHE A 1 113 ? 17.605 -12.195 -9.556 1.00 92.88 113 PHE A CA 1
ATOM 902 C C . PHE A 1 113 ? 16.820 -12.235 -8.247 1.00 92.88 113 PHE A C 1
ATOM 904 O O . PHE A 1 113 ? 16.238 -13.265 -7.921 1.00 92.88 113 PHE A O 1
ATOM 911 N N . VAL A 1 114 ? 16.738 -11.108 -7.529 1.00 89.69 114 VAL A N 1
ATOM 912 C CA . VAL A 1 114 ? 15.931 -11.016 -6.304 1.00 89.69 114 VAL A CA 1
ATOM 913 C C . VAL A 1 114 ? 14.472 -11.357 -6.604 1.00 89.69 114 VAL A C 1
ATOM 915 O O . VAL A 1 114 ? 13.909 -12.210 -5.925 1.00 89.69 114 VAL A O 1
ATOM 918 N N . ILE A 1 115 ? 13.880 -10.770 -7.650 1.00 87.69 115 ILE A N 1
ATOM 919 C CA . ILE A 1 115 ? 12.489 -11.049 -8.042 1.00 87.69 115 ILE A CA 1
ATOM 920 C C . ILE A 1 115 ? 12.300 -12.536 -8.370 1.00 87.69 115 ILE A C 1
ATOM 922 O O . ILE A 1 115 ? 11.370 -13.146 -7.852 1.00 87.69 115 ILE A O 1
ATOM 926 N N . ALA A 1 116 ? 13.193 -13.125 -9.170 1.00 89.94 116 ALA A N 1
ATOM 927 C CA . ALA A 1 116 ? 13.124 -14.541 -9.535 1.00 89.94 116 ALA A CA 1
ATOM 928 C C . ALA A 1 116 ? 13.318 -15.487 -8.338 1.00 89.94 116 ALA A C 1
ATOM 930 O O . ALA A 1 116 ? 12.810 -16.599 -8.354 1.00 89.94 116 ALA A O 1
ATOM 931 N N . SER A 1 117 ? 14.036 -15.059 -7.297 1.00 93.19 117 SER A N 1
ATOM 932 C CA . SER A 1 117 ? 14.219 -15.851 -6.075 1.00 93.19 117 SER A CA 1
ATOM 933 C C . SER A 1 117 ? 13.030 -15.788 -5.107 1.00 93.19 117 SER A C 1
ATOM 935 O O . SER A 1 117 ? 12.975 -16.573 -4.165 1.00 93.19 117 SER A O 1
ATOM 937 N N . MET A 1 118 ? 12.102 -14.842 -5.307 1.00 83.88 118 MET A N 1
ATOM 938 C CA . MET A 1 118 ? 10.904 -14.681 -4.471 1.00 83.88 118 MET A CA 1
ATOM 939 C C . MET A 1 118 ? 9.682 -15.453 -4.998 1.00 83.88 118 MET A C 1
ATOM 941 O O . MET A 1 118 ? 8.656 -15.474 -4.318 1.00 83.88 118 MET A O 1
ATOM 945 N N . THR A 1 119 ? 9.773 -16.035 -6.198 1.00 59.88 119 THR A N 1
ATOM 946 C CA . THR A 1 119 ? 8.734 -16.863 -6.839 1.00 59.88 119 THR A CA 1
ATOM 947 C C . THR A 1 119 ? 9.064 -18.337 -6.715 1.00 59.88 119 THR A C 1
ATOM 949 O O . THR A 1 119 ? 8.140 -19.111 -6.390 1.00 59.88 119 THR A O 1
#

pLDDT: mean 85.57, std 10.26, range [49.88, 96.75]

Secondary structure (DSSP, 8-state):
--EETTEE--S-HHHHHHHHHHHTT------TT--------SSHHHHHHHHHHHHHHHHHHHHHHTTTGGGS-HHHHHHHHHHHHHHHHHHHHHHHHHHHHHHHS---HHHHHHHHHT-

InterPro domains:
  IPR001173 Glycosyltransferase 2-like [PF13632] (11-108)
  IPR029044 Nucleotide-diphospho-sugar transferases [SSF53448] (11-97)

Sequence (119 aa):
TQMFRGKRSDFGEDRHLTILMLAAGYRTEYVRDAVAATVVPDTLRPYLRQQLRWARSTYRDTLLALRLLPRLDRYLTLDVIAQNIGSLLLAISMISGFLQIVLTATAPWQACFVIASMT

Organism: NCBI:txid312026

Radius of gyration: 18.48 Å; chains: 1; bounding box: 45×37×40 Å

Foldseek 3Di:
DDDDPNDDDPAQCPLVVVLVCVVVVHDDDDDPPDDDDDDDDPDDPVNVVVVVSVLVNLVVCLVSCVVCLVVHDPVVNVVNVCSVVVVVVVVVVVVVQVVCCVVPVDGDPVVVVVVVVVD